Protein AF-A0A963XM48-F1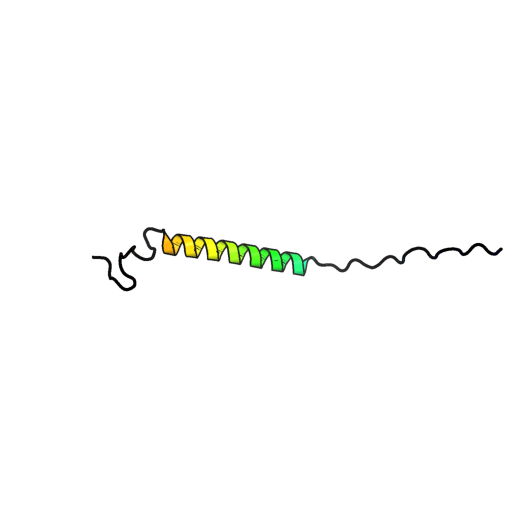 (afdb_monomer)

Structure (mmCIF, N/CA/C/O backbone):
data_AF-A0A963XM48-F1
#
_entry.id   AF-A0A963XM48-F1
#
loop_
_atom_site.group_PDB
_atom_site.id
_atom_site.type_symbol
_atom_site.label_atom_id
_atom_site.label_alt_id
_atom_site.label_comp_id
_atom_site.label_asym_id
_atom_site.label_entity_id
_atom_site.label_seq_id
_atom_site.pdbx_PDB_ins_code
_atom_site.Cartn_x
_atom_site.Cartn_y
_atom_site.Cartn_z
_atom_site.occupancy
_atom_site.B_iso_or_equiv
_atom_site.auth_seq_id
_atom_site.auth_comp_id
_atom_site.auth_asym_id
_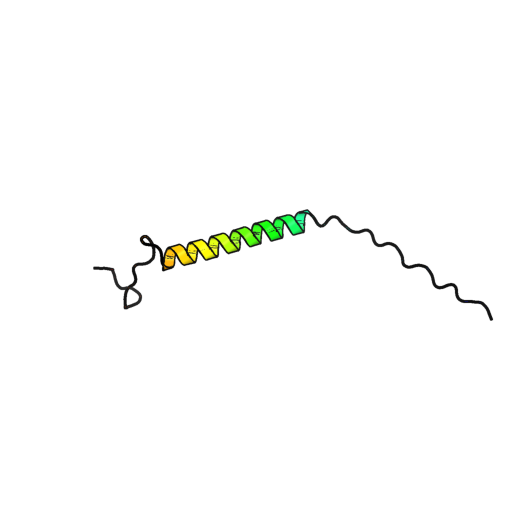atom_site.auth_atom_id
_atom_site.pdbx_PDB_model_num
ATOM 1 N N . MET A 1 1 ? 38.610 -28.145 -38.860 1.00 58.94 1 MET A N 1
ATOM 2 C CA . MET A 1 1 ? 37.163 -27.904 -38.658 1.00 58.94 1 MET A CA 1
ATOM 3 C C . MET A 1 1 ? 36.969 -26.431 -38.330 1.00 58.94 1 MET A C 1
ATOM 5 O O . MET A 1 1 ? 37.770 -25.930 -37.546 1.00 58.94 1 MET A O 1
ATOM 9 N N . PRO A 1 2 ? 36.019 -25.707 -38.945 1.00 61.72 2 PRO A N 1
ATOM 10 C CA . PRO A 1 2 ? 35.833 -24.291 -38.644 1.00 61.72 2 PRO A CA 1
ATOM 11 C C . PRO A 1 2 ? 35.278 -24.123 -37.222 1.00 61.72 2 PRO A C 1
ATOM 13 O O . PRO A 1 2 ? 34.307 -24.773 -36.846 1.00 61.72 2 PRO A O 1
ATOM 16 N N . SER A 1 3 ? 35.933 -23.273 -36.429 1.00 69.75 3 SER A N 1
ATOM 17 C CA . SER A 1 3 ? 35.511 -22.937 -35.068 1.00 69.75 3 SER A CA 1
ATOM 18 C C . SER A 1 3 ? 34.284 -22.030 -35.129 1.00 69.75 3 SER A C 1
ATOM 20 O O . SER A 1 3 ? 34.344 -20.926 -35.677 1.00 69.75 3 SER A O 1
ATOM 22 N N . VAL A 1 4 ? 33.159 -22.515 -34.603 1.00 70.00 4 VAL A N 1
ATOM 23 C CA . VAL A 1 4 ? 31.911 -21.755 -34.504 1.00 70.00 4 VAL A CA 1
ATOM 24 C C . VAL A 1 4 ? 32.124 -20.654 -33.466 1.00 70.00 4 VAL A C 1
ATOM 26 O O . VAL A 1 4 ? 32.184 -20.921 -32.269 1.00 70.00 4 VAL A O 1
ATOM 29 N N . LYS A 1 5 ? 32.272 -19.404 -33.917 1.00 73.94 5 LYS A N 1
ATOM 30 C CA . LYS A 1 5 ? 32.263 -18.243 -33.021 1.00 73.94 5 LYS A CA 1
ATOM 31 C C . LYS A 1 5 ? 30.837 -18.032 -32.525 1.00 73.94 5 LYS A C 1
ATOM 33 O O . LYS A 1 5 ? 29.988 -17.555 -33.275 1.00 73.94 5 LYS A O 1
ATOM 38 N N . THR A 1 6 ? 30.580 -18.388 -31.272 1.00 79.00 6 THR A N 1
ATOM 39 C CA . THR A 1 6 ? 29.306 -18.094 -30.613 1.00 79.00 6 THR A CA 1
ATOM 40 C C . THR A 1 6 ? 29.115 -16.574 -30.546 1.00 79.00 6 THR A C 1
ATOM 42 O O . THR A 1 6 ? 30.020 -15.880 -30.070 1.00 79.00 6 THR A O 1
ATOM 45 N N . PRO A 1 7 ? 27.990 -16.025 -31.036 1.00 76.06 7 PRO A N 1
ATOM 46 C CA . PRO A 1 7 ? 27.739 -14.592 -30.975 1.00 76.06 7 PRO A CA 1
ATOM 47 C C . PRO A 1 7 ? 27.578 -14.140 -29.519 1.00 76.06 7 PRO A C 1
ATOM 49 O O . PRO A 1 7 ? 26.982 -14.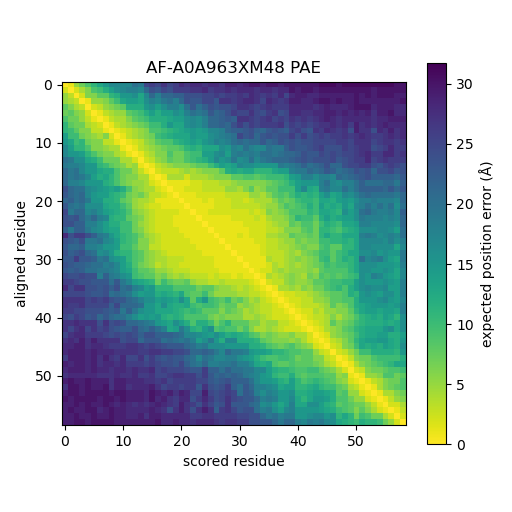842 -28.700 1.00 76.06 7 PRO A O 1
ATOM 52 N N . ALA A 1 8 ? 28.119 -12.964 -29.197 1.00 79.31 8 ALA A N 1
ATOM 53 C CA . ALA A 1 8 ? 27.971 -12.370 -27.874 1.00 79.31 8 ALA A CA 1
ATOM 54 C C . ALA A 1 8 ? 26.489 -12.028 -27.596 1.00 79.31 8 ALA A C 1
ATOM 56 O O . ALA A 1 8 ? 25.780 -11.621 -28.524 1.00 79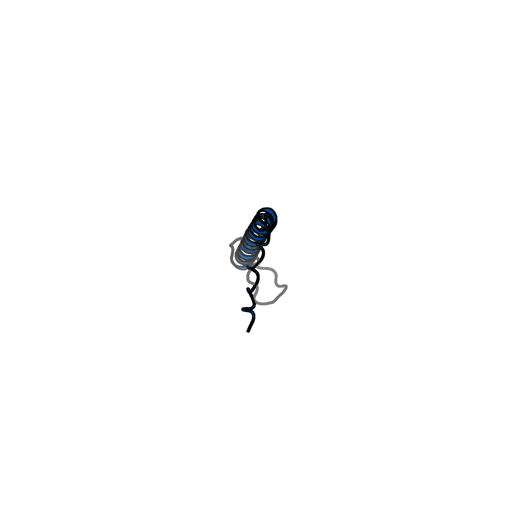.31 8 ALA A O 1
ATOM 57 N N . PRO A 1 9 ? 26.008 -12.177 -26.345 1.00 79.62 9 PRO A N 1
ATOM 58 C CA . PRO A 1 9 ? 24.639 -11.829 -25.991 1.00 79.62 9 PRO A CA 1
ATOM 59 C C . PRO A 1 9 ? 24.374 -10.349 -26.261 1.00 79.62 9 PRO A C 1
ATOM 61 O O . PRO A 1 9 ? 25.201 -9.487 -25.963 1.00 79.62 9 PRO A O 1
ATOM 64 N N . GLN A 1 10 ? 23.207 -10.059 -26.828 1.00 80.81 10 GLN A N 1
ATOM 65 C CA . GLN A 1 10 ? 22.828 -8.692 -27.165 1.00 80.81 10 GLN A CA 1
ATOM 66 C C . GLN A 1 10 ? 22.411 -7.953 -25.893 1.00 80.81 10 GLN A C 1
ATOM 68 O O . GLN A 1 10 ? 21.650 -8.484 -25.083 1.00 80.81 10 GLN A O 1
ATOM 73 N N . ALA A 1 11 ? 22.917 -6.735 -25.707 1.00 76.75 11 ALA A N 1
ATOM 74 C CA . ALA A 1 11 ? 22.543 -5.904 -24.573 1.00 76.75 11 ALA A CA 1
ATOM 75 C C . ALA A 1 11 ? 21.090 -5.434 -24.744 1.00 76.75 11 ALA A C 1
ATOM 77 O O . ALA A 1 11 ? 20.780 -4.660 -25.648 1.00 76.75 11 ALA A O 1
ATOM 78 N N . ILE A 1 12 ? 20.195 -5.926 -23.888 1.00 77.62 12 ILE A N 1
ATOM 79 C CA . ILE A 1 12 ? 18.794 -5.498 -23.839 1.00 77.62 12 ILE A CA 1
ATOM 80 C C . ILE A 1 12 ? 18.733 -4.179 -23.064 1.00 77.62 12 ILE A C 1
ATOM 82 O O . ILE A 1 12 ? 19.273 -4.081 -21.961 1.00 77.62 12 ILE A O 1
ATOM 86 N N . ALA A 1 13 ? 18.077 -3.166 -23.631 1.00 73.12 13 ALA A N 1
ATOM 87 C CA . ALA A 1 13 ? 17.872 -1.894 -22.950 1.00 73.12 13 ALA A CA 1
ATOM 88 C C . ALA A 1 13 ? 16.974 -2.092 -21.717 1.00 73.12 13 ALA A C 1
ATOM 90 O O . ALA A 1 13 ? 15.857 -2.600 -21.825 1.00 73.12 13 ALA A O 1
ATOM 91 N N . ALA A 1 14 ? 17.460 -1.685 -20.544 1.00 72.81 14 ALA A N 1
ATOM 92 C CA . ALA A 1 14 ? 16.638 -1.613 -19.345 1.00 72.81 14 ALA A CA 1
ATOM 93 C C . ALA A 1 14 ? 15.715 -0.392 -19.462 1.00 72.81 14 ALA A C 1
ATOM 95 O O . ALA A 1 14 ? 16.183 0.747 -19.475 1.00 72.81 14 ALA A O 1
ATOM 96 N N . TYR A 1 15 ? 14.412 -0.632 -19.590 1.00 76.44 15 TYR A N 1
ATOM 97 C CA . TYR A 1 15 ? 13.413 0.433 -19.598 1.00 76.44 15 TYR A CA 1
ATOM 98 C C . TYR A 1 15 ? 13.253 1.024 -18.194 1.00 76.44 15 TYR A C 1
ATOM 100 O O . TYR A 1 15 ? 13.326 0.301 -17.197 1.00 76.44 15 TYR A O 1
ATOM 108 N N . ASP A 1 16 ? 13.034 2.337 -18.118 1.00 80.31 16 ASP A N 1
ATOM 109 C CA . ASP A 1 16 ? 12.774 3.006 -16.846 1.00 80.31 16 ASP A CA 1
ATOM 110 C C . ASP A 1 16 ? 11.456 2.493 -16.246 1.00 80.31 16 ASP A C 1
ATOM 112 O O . ASP A 1 16 ? 10.386 2.634 -16.837 1.00 80.31 16 ASP A O 1
ATOM 116 N N . ASN A 1 17 ? 11.556 1.879 -15.067 1.00 81.31 17 ASN A N 1
ATOM 117 C CA . ASN A 1 17 ? 10.431 1.320 -14.323 1.00 81.31 17 ASN A CA 1
ATOM 118 C C . ASN A 1 17 ? 10.074 2.162 -13.082 1.00 81.31 17 ASN A C 1
ATOM 120 O O . ASN A 1 17 ? 9.375 1.697 -12.179 1.00 81.31 17 ASN A O 1
ATOM 124 N N . SER A 1 18 ? 10.583 3.395 -12.998 1.00 82.81 18 SER A N 1
ATOM 125 C CA . SER A 1 18 ? 10.435 4.260 -11.826 1.00 82.81 18 SER A CA 1
ATOM 126 C C . SER A 1 18 ? 8.972 4.570 -11.488 1.00 82.81 18 SER A C 1
ATOM 128 O O . SER A 1 18 ? 8.598 4.548 -10.317 1.00 82.81 18 SER A O 1
ATOM 130 N N . GLU A 1 19 ? 8.113 4.782 -12.486 1.00 80.19 19 GLU A N 1
ATOM 131 C CA . GLU A 1 19 ? 6.680 5.050 -12.287 1.00 80.19 19 GLU A CA 1
ATOM 132 C C . GLU A 1 19 ? 5.906 3.831 -11.752 1.00 80.19 19 GLU A C 1
ATOM 134 O O . GLU A 1 19 ? 5.032 3.963 -10.886 1.00 80.19 19 GLU A O 1
ATOM 139 N N . ALA A 1 20 ? 6.259 2.617 -12.185 1.00 82.00 20 ALA A N 1
ATOM 140 C CA . ALA A 1 20 ? 5.648 1.401 -11.649 1.00 82.00 20 ALA A CA 1
ATOM 141 C C . ALA A 1 20 ? 6.031 1.184 -10.176 1.00 82.00 20 ALA A C 1
ATOM 143 O O . ALA A 1 20 ? 5.194 0.810 -9.357 1.00 82.00 20 ALA A O 1
ATOM 144 N N . ILE A 1 21 ? 7.280 1.484 -9.811 1.00 87.38 21 ILE A N 1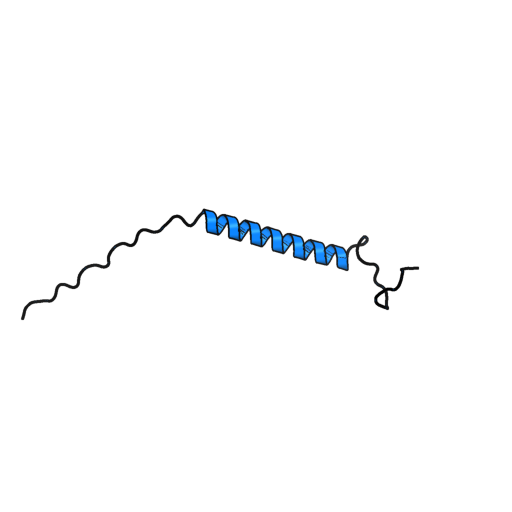
ATOM 145 C CA . ILE A 1 21 ? 7.741 1.402 -8.419 1.00 87.38 21 ILE A CA 1
ATOM 146 C C . ILE A 1 21 ? 7.010 2.439 -7.551 1.00 87.38 21 ILE A C 1
ATOM 148 O O . ILE A 1 21 ? 6.490 2.099 -6.489 1.00 87.38 21 ILE A O 1
ATOM 152 N N . LYS A 1 22 ? 6.891 3.689 -8.020 1.00 90.75 22 LYS A N 1
ATOM 153 C CA . LYS A 1 22 ? 6.170 4.755 -7.298 1.00 90.75 22 LYS A CA 1
ATOM 154 C C . LYS A 1 22 ? 4.699 4.407 -7.062 1.00 90.75 22 LYS A C 1
ATOM 156 O O . LYS A 1 22 ? 4.176 4.654 -5.974 1.00 90.75 22 LYS A O 1
ATOM 161 N N . SER A 1 23 ? 4.028 3.840 -8.064 1.00 88.88 23 SER A N 1
ATOM 162 C CA . SER A 1 23 ? 2.623 3.431 -7.940 1.00 88.88 23 SER A CA 1
ATOM 163 C C . SER A 1 23 ? 2.445 2.259 -6.969 1.00 88.88 23 SER A C 1
ATOM 165 O O . SER A 1 23 ? 1.548 2.313 -6.123 1.00 88.88 23 SER A O 1
ATOM 167 N N . ALA A 1 24 ? 3.337 1.263 -7.000 1.00 89.19 24 ALA A N 1
ATOM 168 C CA . ALA A 1 24 ? 3.340 0.159 -6.041 1.00 89.19 24 ALA A CA 1
ATOM 169 C C . ALA A 1 24 ? 3.530 0.650 -4.593 1.00 89.19 24 ALA A C 1
ATOM 171 O O . ALA A 1 24 ? 2.788 0.247 -3.691 1.00 89.19 24 ALA A O 1
ATOM 172 N N . ASP A 1 25 ? 4.457 1.583 -4.368 1.00 91.31 25 ASP A N 1
ATOM 173 C CA . ASP A 1 25 ? 4.693 2.183 -3.052 1.00 91.31 25 ASP A CA 1
ATOM 174 C C . ASP A 1 25 ? 3.485 2.980 -2.543 1.00 91.31 25 ASP A C 1
ATOM 176 O O . ASP A 1 25 ? 3.110 2.889 -1.365 1.00 91.31 25 ASP A O 1
ATOM 180 N N . ALA A 1 26 ? 2.850 3.765 -3.418 1.00 92.31 26 ALA A N 1
ATOM 181 C CA . ALA A 1 26 ? 1.653 4.525 -3.073 1.00 92.31 26 ALA A CA 1
ATOM 182 C C . ALA A 1 26 ? 0.498 3.594 -2.666 1.00 92.31 26 ALA A C 1
ATOM 184 O O . ALA A 1 26 ? -0.173 3.826 -1.653 1.00 92.31 26 ALA A O 1
ATOM 185 N N . GLU A 1 27 ? 0.307 2.503 -3.405 1.00 90.50 27 GLU A N 1
ATOM 186 C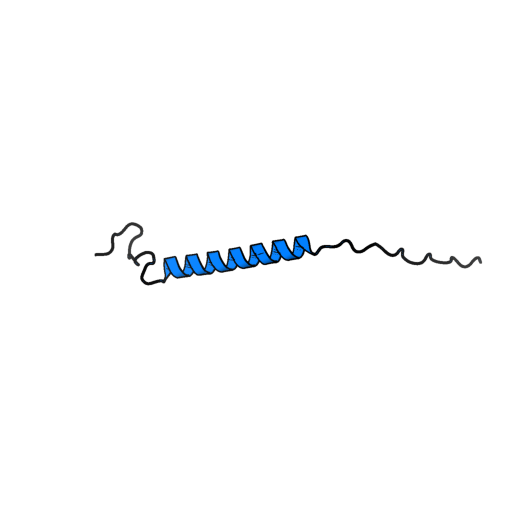 CA . GLU A 1 27 ? -0.719 1.507 -3.118 1.00 90.50 27 GLU A CA 1
ATOM 187 C C . GLU A 1 27 ? -0.438 0.747 -1.808 1.00 90.50 27 GLU A C 1
ATOM 189 O O . GLU A 1 27 ? 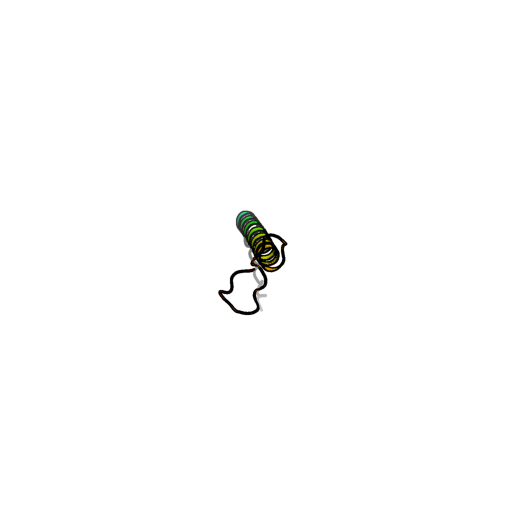-1.342 0.544 -0.989 1.00 90.50 27 GLU A O 1
ATOM 194 N N . ALA A 1 28 ? 0.821 0.380 -1.551 1.00 89.88 28 ALA A N 1
ATOM 195 C CA . ALA A 1 28 ? 1.235 -0.261 -0.305 1.00 89.88 28 ALA A CA 1
ATOM 196 C C . ALA A 1 28 ? 0.955 0.632 0.916 1.00 89.88 28 ALA A C 1
ATOM 198 O O . ALA A 1 28 ? 0.402 0.172 1.924 1.00 89.88 28 ALA A O 1
ATOM 199 N N . ARG A 1 29 ? 1.253 1.935 0.818 1.00 88.69 29 ARG A N 1
ATOM 200 C CA . ARG A 1 29 ? 0.922 2.914 1.869 1.00 88.69 29 ARG A CA 1
ATOM 201 C C . ARG A 1 29 ? -0.584 3.020 2.091 1.00 88.69 29 ARG A C 1
ATOM 203 O O . ARG A 1 29 ? -1.022 3.060 3.243 1.00 88.69 29 ARG A O 1
ATOM 210 N N . LEU A 1 30 ? -1.380 3.039 1.021 1.00 88.44 30 LEU A N 1
ATOM 211 C CA . LEU A 1 30 ? -2.838 3.097 1.117 1.00 88.44 30 LEU A CA 1
ATOM 212 C C . LEU A 1 30 ? -3.413 1.852 1.807 1.00 88.44 30 LEU A C 1
ATOM 214 O O . LEU A 1 30 ? -4.230 1.995 2.719 1.00 88.44 30 LEU A O 1
ATOM 218 N N . ARG A 1 31 ? -2.956 0.645 1.442 1.00 86.81 31 ARG A N 1
ATOM 219 C CA . ARG A 1 31 ? -3.362 -0.600 2.122 1.00 86.81 31 ARG A CA 1
ATOM 220 C C . ARG A 1 31 ? -3.041 -0.557 3.611 1.00 86.81 31 ARG A C 1
ATOM 222 O O . ARG A 1 31 ? -3.912 -0.854 4.424 1.00 86.81 31 ARG A O 1
ATOM 229 N N . ARG A 1 32 ? -1.829 -0.128 3.981 1.00 85.12 32 ARG A N 1
ATOM 230 C CA . ARG A 1 32 ? -1.413 -0.039 5.388 1.00 85.12 32 ARG A CA 1
ATOM 231 C C . ARG A 1 32 ? -2.281 0.933 6.189 1.00 85.12 32 ARG A C 1
ATOM 233 O O . ARG A 1 32 ? -2.684 0.611 7.303 1.00 85.12 32 ARG A O 1
ATOM 240 N N . ARG A 1 33 ? -2.611 2.096 5.618 1.00 84.88 33 ARG A N 1
ATOM 241 C CA . ARG A 1 33 ? -3.522 3.068 6.247 1.00 84.88 33 ARG A CA 1
ATOM 242 C C . ARG A 1 33 ? -4.929 2.505 6.422 1.00 84.88 33 ARG A C 1
ATOM 244 O O . ARG A 1 33 ? -5.504 2.671 7.489 1.00 84.88 33 ARG A O 1
ATOM 251 N N . ARG A 1 34 ? -5.464 1.808 5.413 1.00 81.94 34 ARG A N 1
ATOM 252 C CA . ARG A 1 34 ? -6.785 1.162 5.495 1.00 81.94 34 ARG A CA 1
ATOM 253 C C . ARG A 1 34 ? -6.824 0.060 6.554 1.00 81.94 34 ARG A C 1
ATOM 255 O O . ARG A 1 34 ? -7.784 0.001 7.310 1.00 81.94 34 ARG A O 1
ATOM 262 N N . ALA A 1 35 ? -5.773 -0.753 6.661 1.00 77.69 35 ALA A N 1
ATOM 263 C CA . ALA A 1 35 ? -5.668 -1.775 7.703 1.00 77.69 35 ALA A CA 1
ATOM 264 C C . ALA A 1 35 ? -5.615 -1.159 9.114 1.00 77.69 35 ALA A C 1
ATOM 266 O O . ALA A 1 35 ? -6.324 -1.608 10.010 1.00 77.69 35 ALA A O 1
ATOM 267 N N . GLY A 1 36 ? -4.834 -0.089 9.299 1.00 74.94 36 GLY A N 1
ATOM 268 C CA . GLY A 1 36 ? -4.784 0.647 10.566 1.00 74.94 36 GLY A CA 1
ATOM 269 C C . GLY A 1 36 ? -6.106 1.335 10.913 1.00 74.94 36 GLY A C 1
ATOM 270 O O . GLY A 1 36 ? -6.521 1.310 12.067 1.00 74.94 36 GLY A O 1
ATOM 271 N N . ALA A 1 37 ? -6.801 1.892 9.918 1.00 74.88 37 ALA A N 1
ATOM 272 C CA . ALA A 1 37 ? -8.125 2.481 10.099 1.00 74.88 37 ALA A CA 1
ATOM 273 C C . ALA A 1 37 ? -9.171 1.428 10.491 1.00 74.88 37 ALA A C 1
ATOM 275 O O . ALA A 1 37 ? -9.945 1.667 11.408 1.00 74.88 37 ALA A O 1
ATOM 276 N N . ALA A 1 38 ? -9.166 0.249 9.861 1.00 71.69 38 ALA A N 1
ATOM 277 C CA . ALA A 1 38 ? -10.057 -0.848 10.237 1.00 71.69 38 ALA A CA 1
ATOM 278 C C . ALA A 1 38 ? -9.787 -1.343 11.667 1.00 71.69 38 ALA A C 1
ATOM 280 O O . ALA A 1 38 ? -10.727 -1.567 12.423 1.00 71.69 38 ALA A O 1
ATOM 281 N N . ALA A 1 39 ? -8.514 -1.447 12.064 1.00 73.56 39 ALA A N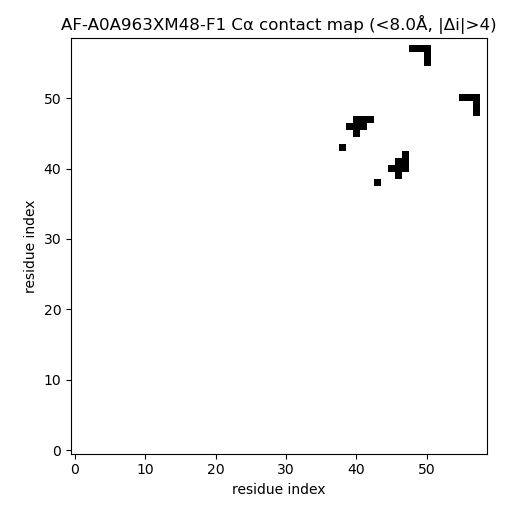 1
ATOM 282 C CA . ALA A 1 39 ? -8.149 -1.784 13.437 1.00 73.56 39 ALA A CA 1
ATOM 283 C C . ALA A 1 39 ? -8.637 -0.715 14.427 1.00 73.56 39 ALA A C 1
ATOM 285 O O . ALA A 1 39 ? -9.280 -1.056 15.410 1.00 73.56 39 ALA A O 1
ATOM 286 N N . TYR A 1 40 ? -8.417 0.570 14.135 1.00 72.25 40 TYR A N 1
ATOM 287 C CA . TYR A 1 40 ? -8.894 1.673 14.974 1.00 72.25 40 TYR A CA 1
ATOM 288 C C . TYR A 1 40 ? -10.425 1.725 15.075 1.00 72.25 40 TYR A C 1
ATOM 290 O O . TYR A 1 40 ? -10.958 1.989 16.144 1.00 72.25 40 TYR A O 1
ATOM 298 N N . VAL A 1 41 ? -11.147 1.427 13.993 1.00 69.56 41 VAL A N 1
ATOM 299 C CA . VAL A 1 41 ? -12.615 1.329 14.014 1.00 69.56 41 VAL A CA 1
ATOM 300 C C . VAL A 1 41 ? -13.091 0.121 14.825 1.00 69.56 41 VAL A C 1
ATOM 302 O O . VAL A 1 41 ? -14.164 0.182 15.410 1.00 69.56 41 VAL A O 1
ATOM 305 N N . LEU A 1 42 ? -12.326 -0.970 14.885 1.00 73.12 42 LEU A N 1
ATOM 306 C CA . LEU A 1 42 ? -12.721 -2.162 15.638 1.00 73.12 42 LEU A CA 1
ATOM 307 C C . LEU A 1 42 ? -12.338 -2.095 17.125 1.00 73.12 42 LEU A C 1
ATOM 309 O O . LEU A 1 42 ? -13.022 -2.690 17.949 1.00 73.12 42 LEU A O 1
ATOM 313 N N . THR A 1 43 ? -11.242 -1.411 17.471 1.00 73.00 43 THR A N 1
ATOM 314 C CA . THR A 1 43 ? -10.661 -1.442 18.829 1.00 73.00 43 THR A CA 1
ATOM 315 C C . THR A 1 43 ? -10.526 -0.077 19.495 1.00 73.00 43 THR A C 1
ATOM 317 O O . THR A 1 43 ? -10.197 0.000 20.678 1.00 73.00 43 THR A O 1
ATOM 320 N N . GLY A 1 44 ? -10.733 1.009 18.752 1.00 69.69 44 GLY A N 1
ATOM 321 C CA . GLY A 1 44 ? -10.620 2.366 19.265 1.00 69.69 44 GLY A CA 1
ATOM 322 C C . GLY A 1 44 ? -11.818 2.767 20.133 1.00 69.69 44 GLY A C 1
ATOM 323 O O . GLY A 1 44 ? -12.908 2.222 19.979 1.00 69.69 44 GLY A O 1
ATOM 324 N N . PRO A 1 45 ? -11.655 3.772 21.010 1.00 65.31 45 PRO A N 1
ATOM 325 C CA . PRO A 1 45 ? -12.720 4.253 21.899 1.00 65.31 45 PRO A CA 1
ATOM 326 C C . PRO A 1 45 ? -13.887 4.938 21.163 1.00 65.31 45 PRO A C 1
ATOM 328 O O . PRO A 1 45 ? -14.958 5.094 21.736 1.00 65.31 45 PRO A O 1
ATOM 331 N N . SER A 1 46 ? -13.689 5.344 19.903 1.00 70.69 46 SER A N 1
ATOM 332 C CA . SER A 1 46 ? -14.733 5.815 18.976 1.00 70.69 46 SER A CA 1
ATOM 333 C C . SER A 1 46 ? -15.202 4.733 17.990 1.00 70.69 46 SER A C 1
ATOM 335 O O . SER A 1 46 ? -16.023 5.011 17.117 1.00 70.69 46 SER A O 1
ATOM 337 N N . GLY A 1 47 ? -14.631 3.530 18.087 1.00 64.19 47 GLY A N 1
ATOM 338 C CA . GLY A 1 47 ? -14.914 2.386 17.234 1.00 64.19 47 GLY A CA 1
ATOM 339 C C . GLY A 1 47 ? -16.272 1.741 17.510 1.00 64.19 47 GLY A C 1
ATOM 340 O O . GLY A 1 47 ? -17.027 2.190 18.371 1.00 64.19 47 GLY A O 1
ATOM 341 N N . ILE A 1 48 ? -16.591 0.682 16.758 1.00 66.25 48 ILE A N 1
ATOM 342 C CA . ILE A 1 48 ? -17.845 -0.069 16.896 1.00 66.25 48 ILE A CA 1
ATOM 343 C C . ILE A 1 48 ? -17.965 -0.531 18.357 1.00 66.25 48 ILE A C 1
ATOM 345 O O . ILE A 1 48 ? -17.097 -1.275 18.818 1.00 66.25 48 ILE A O 1
ATOM 349 N N . PRO A 1 49 ? -19.013 -0.121 19.093 1.00 66.12 49 PRO A N 1
ATOM 350 C CA . PRO A 1 49 ? -19.192 -0.573 20.462 1.00 66.12 49 PRO A CA 1
ATOM 351 C C . PRO A 1 49 ? -19.277 -2.102 20.494 1.00 66.12 49 PRO A C 1
ATOM 353 O O . PRO A 1 49 ? -20.050 -2.703 19.742 1.00 66.12 49 PRO A O 1
ATOM 356 N N . SER A 1 50 ? -18.475 -2.739 21.354 1.00 67.44 50 SER A N 1
ATOM 357 C CA . SER A 1 50 ? -18.500 -4.193 21.516 1.00 67.44 50 SER A CA 1
ATOM 358 C C . SER A 1 50 ? -19.857 -4.603 22.082 1.00 67.44 50 SER A C 1
ATOM 360 O O . SER A 1 50 ? -20.128 -4.429 23.269 1.00 67.44 50 SER A O 1
ATOM 362 N N . THR A 1 51 ? -20.724 -5.129 21.229 1.00 66.56 51 THR A N 1
ATOM 363 C CA . THR A 1 51 ? -22.016 -5.686 21.626 1.00 66.56 51 THR A CA 1
ATOM 364 C C . THR A 1 51 ? -21.905 -7.203 21.567 1.00 66.56 51 THR A C 1
ATOM 366 O O . THR A 1 51 ? -21.258 -7.758 20.679 1.00 66.56 51 THR A O 1
ATOM 369 N N . SER A 1 52 ? -22.467 -7.897 22.557 1.00 68.94 52 SER A N 1
ATOM 370 C CA . SER A 1 52 ? -22.439 -9.367 22.628 1.00 68.94 52 SER A CA 1
ATOM 371 C C . SER A 1 52 ? -23.220 -10.025 21.484 1.00 68.94 52 SER A C 1
ATOM 373 O O . SER A 1 52 ? -22.998 -11.192 21.167 1.00 68.94 52 SER A O 1
ATOM 375 N N . THR A 1 53 ? -24.109 -9.267 20.846 1.00 70.00 53 THR A N 1
ATOM 376 C CA . THR A 1 53 ? -24.939 -9.6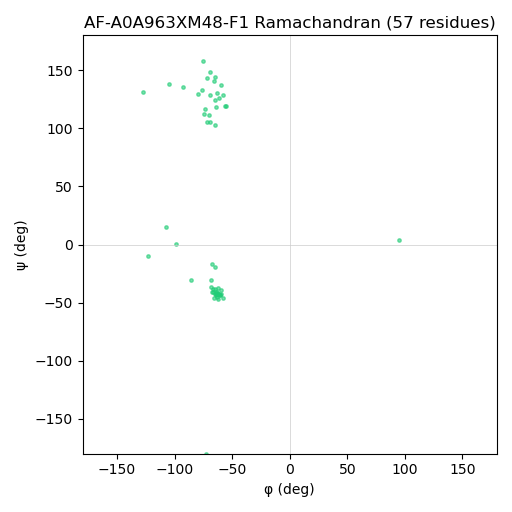70 19.715 1.00 70.00 53 THR A CA 1
ATOM 377 C C . THR A 1 53 ? -24.791 -8.671 18.572 1.00 70.00 53 THR A C 1
ATOM 379 O O . THR A 1 53 ? -24.947 -7.467 18.765 1.00 70.00 53 THR A O 1
ATOM 382 N N . MET A 1 54 ? -24.547 -9.176 17.358 1.00 62.62 54 MET A N 1
ATOM 383 C CA . MET A 1 54 ? -24.537 -8.360 16.139 1.00 62.62 54 MET A CA 1
ATOM 384 C C . MET A 1 54 ? -25.878 -7.623 15.993 1.00 62.62 54 MET A C 1
ATOM 386 O O . MET A 1 54 ? -26.924 -8.264 15.903 1.00 62.62 54 MET A O 1
ATOM 390 N N . GLY A 1 55 ? -25.841 -6.286 15.978 1.00 66.69 55 GLY A N 1
ATOM 391 C CA . GLY A 1 55 ? -27.033 -5.430 15.897 1.00 66.69 55 GLY A CA 1
ATOM 392 C C . GLY A 1 55 ? -27.583 -4.935 17.241 1.00 66.69 55 GLY A C 1
ATOM 393 O O . GLY A 1 55 ? -28.611 -4.262 17.251 1.00 66.69 55 GLY A O 1
ATOM 394 N N . GLY A 1 56 ? -26.922 -5.231 18.364 1.00 62.62 56 GLY A N 1
ATOM 395 C CA . GLY A 1 56 ? -27.236 -4.601 19.647 1.00 62.62 56 GLY A CA 1
ATOM 396 C C . GLY A 1 56 ? -26.849 -3.117 19.666 1.00 62.62 56 GLY A C 1
ATOM 397 O O . GLY A 1 56 ? -25.880 -2.711 19.028 1.00 62.62 56 GLY A O 1
ATOM 398 N N . VAL A 1 57 ? -27.595 -2.300 20.408 1.00 60.34 57 VAL A N 1
ATOM 399 C CA . VAL A 1 57 ? -27.184 -0.935 20.778 1.00 60.34 57 VAL A CA 1
ATOM 400 C C . VAL A 1 57 ? -26.484 -0.982 22.134 1.00 60.34 57 VAL A C 1
ATOM 402 O O . VAL A 1 57 ? -26.944 -1.679 23.038 1.00 60.34 57 VAL A O 1
ATOM 405 N N . ALA A 1 58 ? -25.359 -0.275 22.263 1.00 62.19 58 ALA A N 1
ATOM 406 C CA . ALA A 1 58 ? -24.694 -0.103 23.552 1.00 62.19 58 ALA A CA 1
ATOM 407 C C . ALA A 1 58 ? -25.622 0.661 24.508 1.00 62.19 58 ALA A C 1
ATOM 409 O O . ALA A 1 58 ? -26.194 1.676 24.107 1.00 62.19 58 ALA A O 1
ATOM 410 N N . ALA A 1 59 ? -25.795 0.129 25.720 1.00 61.91 59 ALA A N 1
ATOM 411 C CA . ALA A 1 59 ? -26.579 0.749 26.787 1.00 61.91 59 ALA A CA 1
ATOM 412 C C . ALA A 1 59 ? -25.849 1.948 27.404 1.00 61.91 59 ALA A C 1
ATOM 414 O O . ALA A 1 59 ? -24.599 1.887 27.489 1.00 61.91 59 ALA A O 1
#

Secondary structure (DSSP, 8-state):
-----PPPPP-------HHHHHHHHHHHHHHHHHHHHHHHHHHSTTS----SSTTPPP-

Sequence (59 aa):
MPSVKTPAPQAIAAYDNSEAIKSADAEARLRRRRAGAAAYVLTGPSGIPSTSTMGGVAA

pLDDT: mean 75.61, std 9.16, range [58.94, 92.31]

Solvent-accessible surface area (backbone atoms only — not comparable to full-atom values): 3988 Å² total; per-residue (Å²): 131,87,81,80,78,76,79,78,84,79,87,76,82,81,73,90,56,64,67,61,52,52,51,52,54,53,50,51,53,50,52,53,50,51,54,51,49,53,49,42,39,62,73,37,98,86,22,62,75,91,51,101,46,95,87,58,78,84,130

Radius of gyration: 27.99 Å; Cα contacts (8 Å, |Δi|>4): 13; chains: 1; bounding box: 64×34×65 Å

Foldseek 3Di:
DDDDDDDDDDDDDDDDCPVVVVVVVVVVVVVVVVVVVVVCQPPPPVHDPDDPDDPDDDD

Mean predicted aligned error: 14.8 Å